Protein AF-A0A452YSL6-F1 (afdb_monomer_lite)

Structure (mmCIF, N/CA/C/O backbone):
data_AF-A0A452YSL6-F1
#
_entry.id   AF-A0A452YSL6-F1
#
loop_
_atom_site.group_PDB
_atom_site.id
_atom_site.type_symbol
_atom_site.label_atom_id
_atom_site.label_alt_id
_atom_site.label_comp_id
_atom_site.label_asym_id
_atom_site.label_entity_id
_atom_site.label_seq_id
_atom_site.pdbx_PDB_ins_code
_atom_site.Cartn_x
_atom_site.Cartn_y
_atom_site.Cartn_z
_atom_site.occupancy
_atom_site.B_iso_or_equiv
_atom_site.auth_seq_id
_atom_site.auth_comp_id
_atom_site.auth_asym_id
_atom_site.auth_atom_id
_atom_site.pdbx_PDB_model_num
ATOM 1 N N . MET A 1 1 ? -1.811 7.901 6.509 1.00 71.75 1 MET A N 1
ATOM 2 C CA . MET A 1 1 ? -1.205 7.554 5.209 1.00 71.75 1 MET A CA 1
ATOM 3 C C . MET A 1 1 ? 0.134 6.885 5.469 1.00 71.75 1 MET A C 1
ATOM 5 O O . MET A 1 1 ? 0.934 7.453 6.204 1.00 71.75 1 MET A O 1
ATOM 9 N N . LEU A 1 2 ? 0.338 5.678 4.944 1.00 81.50 2 LEU A N 1
ATOM 10 C CA . LEU A 1 2 ? 1.592 4.922 5.013 1.00 81.50 2 LEU A CA 1
ATOM 11 C C . LEU A 1 2 ? 2.253 4.947 3.635 1.00 81.50 2 LEU A C 1
ATOM 13 O O . LEU A 1 2 ? 1.576 4.712 2.637 1.00 81.50 2 LEU A O 1
ATOM 17 N N . TRP A 1 3 ? 3.555 5.212 3.586 1.00 82.62 3 TRP A N 1
ATOM 18 C CA . TRP A 1 3 ? 4.352 5.033 2.375 1.00 82.62 3 TRP A CA 1
ATOM 19 C C . TRP A 1 3 ? 5.153 3.740 2.484 1.00 82.62 3 TRP A C 1
ATOM 21 O O . TRP A 1 3 ? 5.796 3.495 3.507 1.00 82.62 3 TRP A O 1
ATOM 31 N N . VAL A 1 4 ? 5.109 2.925 1.434 1.00 82.25 4 VAL A N 1
ATOM 32 C CA . VAL A 1 4 ? 5.846 1.666 1.331 1.00 82.25 4 VAL A CA 1
ATOM 33 C C . VAL A 1 4 ? 6.701 1.724 0.074 1.00 82.25 4 VAL A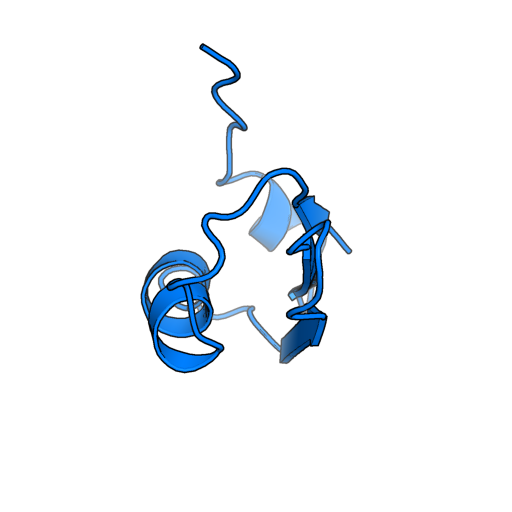 C 1
ATOM 35 O O . VAL A 1 4 ? 6.179 1.800 -1.034 1.00 82.25 4 VAL A O 1
ATOM 38 N N . GLY A 1 5 ? 8.018 1.727 0.253 1.00 83.50 5 GLY A N 1
ATOM 39 C CA . GLY A 1 5 ? 8.983 1.697 -0.843 1.00 83.50 5 GLY A CA 1
ATOM 40 C C . GLY A 1 5 ? 9.605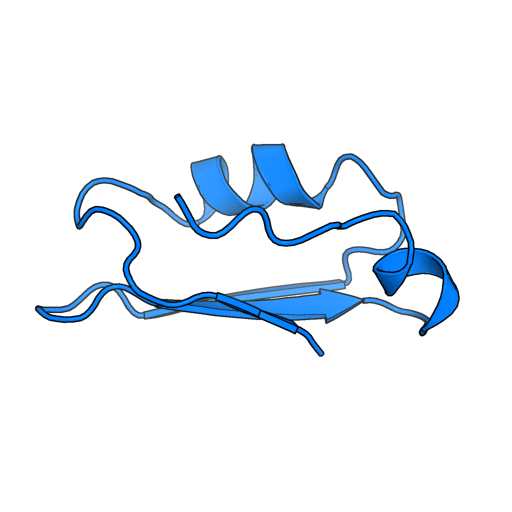 0.321 -1.043 1.00 83.50 5 GLY A C 1
ATOM 41 O O . GLY A 1 5 ? 9.371 -0.596 -0.258 1.00 83.50 5 GLY A O 1
ATOM 42 N N . ASN A 1 6 ? 10.457 0.218 -2.066 1.00 82.31 6 ASN A N 1
ATOM 43 C CA . ASN A 1 6 ? 11.237 -0.984 -2.376 1.00 82.31 6 ASN A CA 1
ATOM 44 C C . ASN A 1 6 ? 10.370 -2.238 -2.577 1.00 82.31 6 ASN A C 1
ATOM 46 O O . ASN A 1 6 ? 10.734 -3.341 -2.166 1.00 82.31 6 ASN A O 1
ATOM 50 N N . LEU A 1 7 ? 9.197 -2.061 -3.183 1.00 78.81 7 LEU A N 1
ATOM 51 C CA . LEU A 1 7 ? 8.368 -3.184 -3.585 1.00 78.81 7 LEU A CA 1
ATOM 52 C C . LEU A 1 7 ? 9.027 -3.878 -4.776 1.00 78.81 7 LEU A C 1
ATOM 54 O O . LEU A 1 7 ? 9.696 -3.248 -5.597 1.00 78.81 7 LEU A O 1
ATOM 58 N N . SER A 1 8 ? 8.850 -5.193 -4.865 1.00 79.88 8 SER A N 1
ATOM 59 C CA . SER A 1 8 ? 9.246 -5.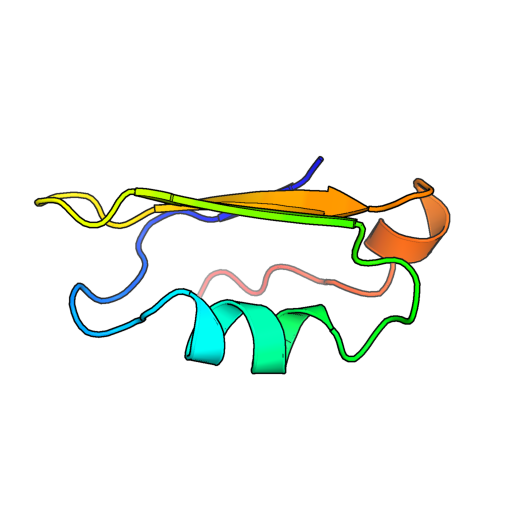907 -6.075 1.00 79.88 8 SER A CA 1
ATOM 60 C C . SER A 1 8 ? 8.399 -5.406 -7.247 1.00 79.88 8 SER A C 1
ATOM 62 O O . SER A 1 8 ? 7.206 -5.158 -7.085 1.00 79.88 8 SER A O 1
ATOM 64 N N . THR A 1 9 ? 8.99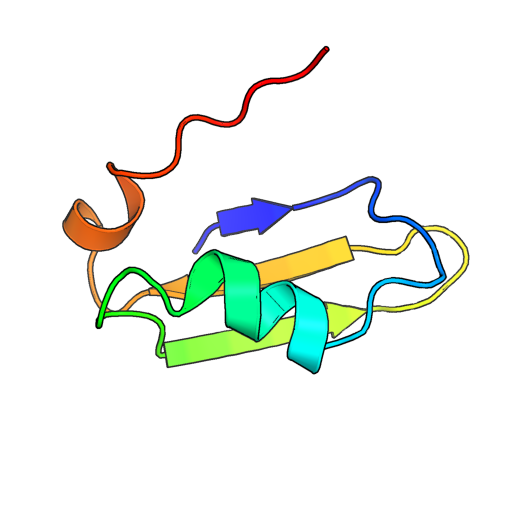7 -5.302 -8.434 1.00 79.19 9 THR A N 1
ATOM 65 C CA . THR A 1 9 ? 8.320 -4.872 -9.672 1.00 79.19 9 THR A CA 1
ATOM 66 C C . THR A 1 9 ? 7.185 -5.802 -10.107 1.00 79.19 9 THR A C 1
ATOM 68 O O . THR A 1 9 ? 6.416 -5.460 -11.000 1.00 79.19 9 THR A O 1
ATOM 71 N N . HIS A 1 10 ? 7.080 -6.981 -9.491 1.00 79.88 10 HIS A N 1
ATOM 72 C CA . HIS A 1 10 ? 6.005 -7.943 -9.718 1.00 79.88 10 HIS A CA 1
ATOM 73 C C . HIS A 1 10 ? 4.801 -7.747 -8.790 1.00 79.88 10 HIS A C 1
ATOM 75 O O . HIS A 1 10 ? 3.786 -8.399 -9.006 1.00 79.88 10 HIS A O 1
ATOM 81 N N . VAL A 1 11 ? 4.909 -6.898 -7.761 1.00 79.81 11 VAL A N 1
ATOM 82 C CA . VAL A 1 11 ? 3.813 -6.637 -6.818 1.00 79.81 11 VAL A CA 1
ATOM 83 C C . VAL A 1 11 ? 2.800 -5.717 -7.487 1.00 79.81 11 VAL A C 1
ATOM 85 O O . VAL A 1 11 ? 3.118 -4.570 -7.809 1.00 79.81 11 VAL A O 1
ATOM 88 N N . GLY A 1 12 ? 1.588 -6.228 -7.685 1.00 80.81 12 GLY A N 1
ATOM 89 C CA . GLY A 1 12 ? 0.455 -5.466 -8.192 1.00 80.81 12 GLY A CA 1
ATOM 90 C C . GLY A 1 12 ? -0.420 -4.885 -7.082 1.00 80.81 12 GLY A C 1
ATOM 91 O O . GLY A 1 12 ? -0.252 -5.172 -5.893 1.00 80.81 12 GLY A O 1
ATOM 92 N N . GLU A 1 13 ? -1.397 -4.074 -7.490 1.00 82.88 13 GLU A N 1
ATOM 93 C CA . GLU A 1 13 ? -2.370 -3.463 -6.577 1.00 82.88 13 GLU A CA 1
ATOM 94 C C . GLU A 1 13 ? -3.159 -4.518 -5.797 1.00 82.88 13 GLU A C 1
ATOM 96 O O . GLU A 1 13 ? -3.386 -4.350 -4.599 1.00 82.88 13 GLU A O 1
ATOM 101 N N . ASP A 1 14 ? -3.507 -5.632 -6.442 1.00 84.88 14 ASP A N 1
ATOM 102 C CA . ASP A 1 14 ? -4.231 -6.739 -5.815 1.00 84.88 14 ASP A CA 1
ATOM 103 C C . ASP A 1 14 ? -3.411 -7.406 -4.700 1.00 84.88 14 ASP A C 1
ATOM 105 O O . ASP A 1 14 ? -3.944 -7.692 -3.626 1.00 84.88 14 ASP A O 1
ATOM 109 N N . ASP A 1 15 ? -2.102 -7.590 -4.906 1.00 83.38 15 ASP A N 1
ATOM 110 C CA . ASP A 1 15 ? -1.197 -8.161 -3.902 1.00 83.38 15 ASP A CA 1
ATOM 111 C C . ASP A 1 15 ? -1.063 -7.229 -2.694 1.00 83.38 15 ASP A C 1
ATOM 113 O O . ASP A 1 15 ? -1.167 -7.655 -1.539 1.00 83.38 15 ASP A O 1
ATOM 117 N N . ALA A 1 16 ? -0.872 -5.931 -2.951 1.00 79.12 16 ALA A N 1
ATOM 118 C CA . ALA A 1 16 ? -0.820 -4.920 -1.903 1.00 79.12 16 ALA A CA 1
ATOM 119 C C . ALA A 1 16 ? -2.153 -4.856 -1.143 1.00 79.12 16 ALA A C 1
ATOM 121 O O . ALA A 1 16 ? -2.172 -4.850 0.088 1.00 79.12 16 ALA A O 1
ATOM 122 N N . THR A 1 17 ? -3.276 -4.885 -1.857 1.00 83.00 17 THR A N 1
ATOM 123 C CA . THR A 1 17 ? -4.614 -4.905 -1.262 1.00 83.00 17 THR A CA 1
ATOM 124 C C . THR A 1 17 ? -4.796 -6.134 -0.386 1.00 83.00 17 THR A C 1
ATOM 126 O O . THR A 1 17 ? -5.239 -5.992 0.747 1.00 83.00 17 THR A O 1
ATOM 129 N N . ALA A 1 18 ? -4.386 -7.324 -0.825 1.00 84.00 18 ALA A N 1
ATOM 130 C CA . ALA A 1 18 ? -4.489 -8.541 -0.022 1.00 84.00 18 ALA A CA 1
ATOM 131 C C . ALA A 1 18 ? -3.716 -8.442 1.309 1.00 84.00 18 ALA A C 1
ATOM 133 O O . ALA A 1 18 ? -4.204 -8.900 2.344 1.00 84.00 18 ALA A O 1
ATOM 134 N N . VAL A 1 19 ? -2.543 -7.800 1.309 1.00 79.69 19 VAL A N 1
ATOM 135 C CA . VAL A 1 19 ? -1.743 -7.568 2.524 1.00 79.69 19 VAL A CA 1
ATOM 136 C C . VAL A 1 19 ? -2.405 -6.531 3.438 1.00 79.69 19 VAL A C 1
ATOM 138 O O . VAL A 1 19 ? -2.517 -6.743 4.651 1.00 79.69 19 VAL A O 1
ATOM 141 N N . PHE A 1 20 ? -2.863 -5.414 2.868 1.00 77.44 20 PHE A N 1
ATOM 142 C CA . PHE A 1 20 ? -3.278 -4.240 3.637 1.00 77.44 20 PHE A CA 1
ATOM 143 C C . PHE A 1 20 ? -4.778 -4.193 3.986 1.00 77.44 20 PHE A C 1
ATOM 145 O O . PHE A 1 20 ? -5.161 -3.545 4.964 1.00 77.44 20 PHE A O 1
ATOM 152 N N . ALA A 1 21 ? -5.628 -4.933 3.269 1.00 77.31 21 ALA A N 1
ATOM 153 C CA . ALA A 1 21 ? -7.074 -5.025 3.508 1.00 77.31 21 ALA A CA 1
ATOM 154 C C . ALA A 1 21 ? -7.441 -5.845 4.755 1.00 77.31 21 ALA A C 1
ATOM 156 O O . ALA A 1 21 ? -8.588 -5.810 5.203 1.00 77.31 21 ALA A O 1
ATOM 157 N N . SER A 1 22 ? -6.476 -6.563 5.345 1.00 69.81 22 SER A N 1
ATOM 158 C CA . SER A 1 22 ? -6.676 -7.335 6.582 1.00 69.81 22 SER A CA 1
ATOM 159 C C . SER A 1 22 ? -7.160 -6.471 7.755 1.00 69.81 22 SER A C 1
ATOM 161 O O . SER A 1 22 ? -7.830 -6.961 8.666 1.00 69.81 22 SER A O 1
ATOM 163 N N . GLN A 1 23 ? -6.901 -5.164 7.701 1.00 64.94 23 GLN A N 1
ATOM 164 C CA . GLN A 1 23 ? -7.466 -4.177 8.607 1.00 64.94 23 GLN A CA 1
ATOM 165 C C . GLN A 1 23 ? -8.595 -3.470 7.856 1.00 64.94 23 GLN A C 1
ATOM 167 O O . GLN A 1 23 ? -8.328 -2.780 6.877 1.00 64.94 23 GLN A O 1
ATOM 172 N N . ARG A 1 24 ? -9.852 -3.654 8.298 1.00 64.62 24 ARG A N 1
ATOM 173 C CA . ARG A 1 24 ? -11.124 -3.134 7.720 1.00 64.62 24 ARG A CA 1
ATOM 174 C C . ARG A 1 24 ? -11.237 -1.596 7.602 1.00 64.62 24 ARG A C 1
ATOM 176 O O . ARG A 1 24 ? -12.322 -1.031 7.658 1.00 64.62 24 ARG A O 1
ATOM 183 N N . ALA A 1 25 ? -10.115 -0.915 7.497 1.00 69.88 25 ALA A N 1
ATOM 184 C CA . ALA A 1 25 ? -9.948 0.518 7.466 1.00 69.88 25 ALA A CA 1
ATOM 185 C C . ALA A 1 25 ? -9.103 0.965 6.267 1.00 69.88 25 ALA A C 1
ATOM 187 O O . ALA A 1 25 ? -8.782 2.144 6.187 1.00 69.88 25 ALA A O 1
ATOM 188 N N . LEU A 1 26 ? -8.722 0.052 5.364 1.00 77.12 26 LEU A N 1
ATOM 189 C CA . LEU A 1 26 ? -8.116 0.408 4.087 1.00 77.12 26 LEU A CA 1
ATOM 190 C C . LEU A 1 26 ? -9.139 1.169 3.233 1.00 77.12 26 LEU A C 1
ATOM 192 O O . LEU A 1 26 ? -10.201 0.634 2.922 1.00 77.12 26 LEU A O 1
ATOM 196 N N . GLU A 1 27 ? -8.812 2.401 2.855 1.00 82.12 27 GLU A N 1
ATOM 197 C CA . GLU A 1 27 ? -9.669 3.229 1.998 1.00 82.12 27 GLU A CA 1
ATOM 198 C C . GLU A 1 27 ? -9.184 3.243 0.552 1.00 82.12 27 GLU A C 1
ATOM 200 O O . GLU A 1 27 ? -9.990 3.220 -0.374 1.00 82.12 27 GLU A O 1
ATOM 205 N N . CYS A 1 28 ? -7.867 3.307 0.351 1.00 81.12 28 CYS A N 1
ATOM 206 C CA . CYS A 1 28 ? -7.275 3.428 -0.973 1.00 81.12 28 CYS A CA 1
ATOM 207 C C . CYS A 1 28 ? -5.816 2.962 -0.963 1.00 81.12 28 CYS A C 1
ATOM 209 O O . CYS A 1 28 ? -5.076 3.227 -0.008 1.00 81.12 28 CYS A O 1
ATOM 211 N N . ILE A 1 29 ? -5.406 2.305 -2.048 1.00 83.38 29 ILE A N 1
ATOM 212 C CA . ILE A 1 29 ? -4.007 2.044 -2.379 1.00 83.38 29 ILE A CA 1
ATOM 213 C C . ILE A 1 29 ? -3.711 2.743 -3.696 1.00 83.38 29 ILE A C 1
ATOM 215 O O . ILE A 1 29 ? -4.436 2.588 -4.670 1.00 83.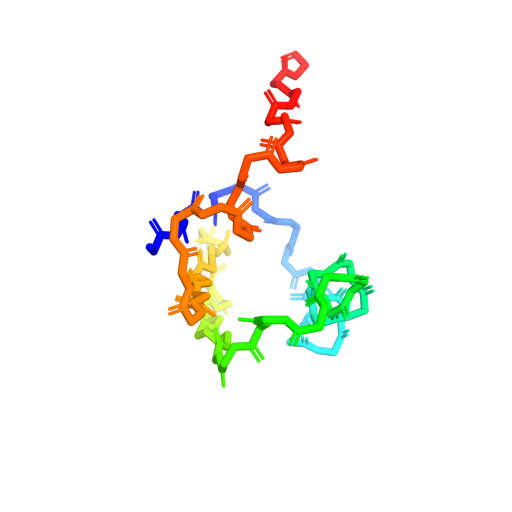38 29 ILE A O 1
ATOM 219 N N . ILE A 1 30 ? -2.632 3.514 -3.715 1.00 83.12 30 ILE A N 1
ATOM 220 C CA . ILE A 1 30 ? -2.085 4.094 -4.936 1.00 83.12 30 ILE A CA 1
ATOM 221 C C . ILE A 1 30 ? -0.738 3.426 -5.149 1.00 83.12 30 ILE A C 1
ATOM 223 O O . ILE A 1 30 ? 0.209 3.687 -4.402 1.00 83.12 30 ILE A O 1
ATOM 227 N N . MET A 1 31 ? -0.666 2.544 -6.142 1.00 82.06 31 MET A N 1
ATOM 228 C CA . MET A 1 31 ? 0.585 1.923 -6.552 1.00 82.06 31 MET A CA 1
ATOM 229 C C . MET A 1 31 ? 1.242 2.716 -7.668 1.00 82.06 31 MET A C 1
ATOM 231 O O . MET A 1 31 ? 0.587 3.214 -8.582 1.00 82.06 31 MET A O 1
ATOM 235 N N . HIS A 1 32 ? 2.560 2.787 -7.601 1.00 78.25 32 HIS A N 1
ATOM 236 C CA . HIS A 1 32 ? 3.394 3.290 -8.667 1.00 78.25 32 HIS A CA 1
ATOM 237 C C . HIS A 1 32 ? 4.418 2.206 -8.994 1.00 78.25 32 HIS A C 1
ATOM 239 O O . HIS A 1 32 ? 5.261 1.857 -8.171 1.00 78.25 32 HIS A O 1
ATOM 245 N N . THR A 1 33 ? 4.269 1.606 -10.172 1.00 65.88 33 THR A N 1
ATOM 246 C CA . THR A 1 33 ? 5.008 0.419 -10.616 1.00 65.88 33 THR A CA 1
ATOM 247 C C . THR A 1 33 ? 5.964 0.798 -11.742 1.00 65.88 33 THR A C 1
ATOM 249 O O . THR A 1 33 ? 5.735 0.527 -12.918 1.00 65.88 33 THR A O 1
ATOM 252 N N . ASP A 1 34 ? 7.054 1.469 -11.380 1.00 69.44 34 ASP A N 1
ATOM 253 C CA . ASP A 1 34 ? 8.181 1.741 -12.273 1.00 69.44 34 ASP A CA 1
ATOM 254 C C . ASP A 1 34 ? 9.476 1.106 -11.723 1.00 69.44 34 ASP A C 1
ATOM 256 O O . ASP A 1 34 ? 9.437 0.167 -10.919 1.00 69.44 34 ASP A O 1
ATOM 260 N N . SER A 1 35 ? 10.642 1.604 -12.147 1.00 66.88 35 SER A N 1
ATOM 261 C CA . SER A 1 35 ? 11.959 1.182 -11.643 1.00 66.88 35 SER A CA 1
ATOM 262 C C . SER A 1 35 ? 12.122 1.281 -10.118 1.00 66.88 35 SER A C 1
ATOM 264 O O . SER A 1 35 ? 13.026 0.652 -9.568 1.00 66.88 35 SER A O 1
ATOM 266 N N . HIS A 1 36 ? 11.257 2.026 -9.428 1.00 66.00 36 HIS A N 1
ATOM 267 C CA . HIS A 1 36 ? 11.210 2.135 -7.975 1.00 66.00 36 HIS A CA 1
ATOM 268 C C . HIS A 1 36 ? 9.793 1.878 -7.470 1.00 66.00 36 HIS A C 1
ATOM 270 O O . HIS A 1 36 ? 9.157 2.770 -6.914 1.00 66.00 36 HIS A O 1
ATOM 276 N N . SER A 1 37 ? 9.324 0.638 -7.631 1.00 78.19 37 SER A N 1
ATOM 277 C CA . SER A 1 37 ? 7.968 0.263 -7.238 1.00 78.19 37 SER A CA 1
ATOM 278 C C . SER A 1 37 ? 7.678 0.617 -5.771 1.00 78.19 37 SER A C 1
ATOM 280 O O . SER A 1 37 ? 8.390 0.218 -4.840 1.00 78.19 37 SER A O 1
ATOM 282 N N . ASN A 1 38 ? 6.642 1.423 -5.569 1.00 82.25 38 ASN A N 1
ATOM 283 C CA . ASN A 1 38 ? 6.245 1.986 -4.286 1.00 82.25 38 ASN A CA 1
ATOM 284 C C . ASN A 1 38 ? 4.720 2.158 -4.210 1.00 82.25 38 ASN A C 1
ATOM 286 O O . ASN A 1 38 ? 4.014 2.172 -5.217 1.00 82.25 38 ASN A O 1
ATOM 290 N N . ALA A 1 39 ? 4.196 2.241 -2.988 1.00 84.06 39 ALA A N 1
ATOM 291 C CA . ALA A 1 39 ? 2.769 2.346 -2.728 1.00 84.06 39 ALA A CA 1
ATOM 292 C C . ALA A 1 39 ? 2.461 3.363 -1.629 1.00 84.06 39 ALA A C 1
ATOM 294 O O . ALA A 1 39 ? 3.163 3.460 -0.616 1.00 84.06 39 ALA A O 1
ATOM 295 N N . PHE A 1 40 ? 1.364 4.087 -1.816 1.00 84.50 40 PHE A N 1
ATOM 296 C CA . PHE A 1 40 ? 0.742 4.920 -0.798 1.00 84.50 40 PHE A CA 1
ATOM 297 C C . PHE A 1 40 ? -0.548 4.261 -0.338 1.00 84.50 40 PHE A C 1
ATOM 299 O O . PHE A 1 40 ? -1.415 3.943 -1.147 1.00 84.50 40 PHE A O 1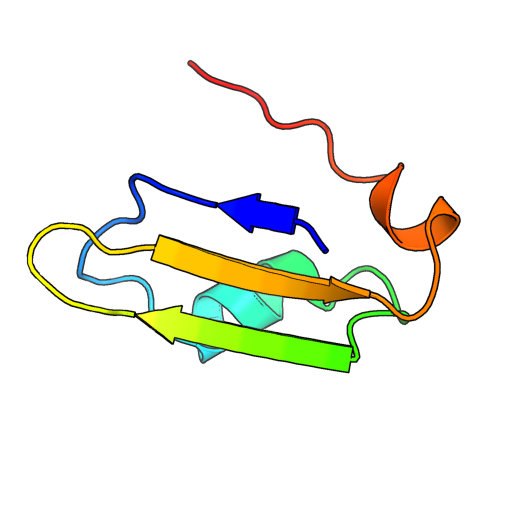
ATOM 306 N N . ILE A 1 41 ? -0.672 4.071 0.971 1.00 84.88 41 ILE A N 1
ATOM 307 C CA . ILE A 1 41 ? -1.806 3.381 1.577 1.00 84.88 41 ILE A CA 1
ATOM 308 C C . ILE A 1 41 ? -2.535 4.365 2.484 1.00 84.88 41 ILE A C 1
ATOM 310 O O . ILE A 1 41 ? -1.961 4.919 3.436 1.00 84.88 41 ILE A O 1
ATOM 314 N N . LEU A 1 42 ? -3.808 4.600 2.183 1.00 83.69 42 LEU A N 1
ATOM 315 C CA . LEU A 1 42 ? -4.696 5.414 2.996 1.00 83.69 42 LEU A CA 1
ATOM 316 C C . LEU A 1 42 ? -5.558 4.515 3.875 1.00 83.69 42 LEU A C 1
ATOM 318 O O . LEU A 1 42 ? -6.182 3.564 3.408 1.00 83.69 42 LEU A O 1
ATOM 322 N N . TYR A 1 43 ? -5.580 4.867 5.157 1.00 82.81 43 TYR A N 1
ATOM 323 C CA . TYR A 1 43 ? -6.448 4.260 6.150 1.00 82.81 43 TYR A CA 1
ATOM 324 C C . TYR A 1 43 ? -7.396 5.316 6.703 1.00 82.81 43 TYR A C 1
ATOM 326 O O . TYR A 1 43 ? -6.980 6.464 6.888 1.00 82.81 43 TYR A O 1
ATOM 334 N N . SER A 1 44 ? -8.608 4.895 7.056 1.00 82.81 44 SER A N 1
ATOM 335 C CA . SER A 1 44 ? -9.662 5.751 7.610 1.00 82.81 44 SER A CA 1
ATOM 336 C C . SER A 1 44 ? -9.333 6.331 8.988 1.00 82.81 44 SER A C 1
ATOM 338 O O . SER A 1 44 ? -9.938 7.312 9.421 1.00 82.81 44 SER A O 1
ATOM 340 N N . SER A 1 45 ? -8.364 5.754 9.707 1.00 79.75 45 SER A N 1
ATOM 341 C CA . SER A 1 45 ? -7.910 6.270 10.998 1.00 79.75 45 SER A CA 1
ATOM 342 C C . SER A 1 45 ? -6.453 5.921 11.300 1.00 79.75 45 SER A C 1
ATOM 344 O O . SER A 1 45 ? -5.849 5.023 10.713 1.00 79.75 45 SER A O 1
ATOM 346 N N . LEU A 1 46 ? -5.873 6.635 12.266 1.00 75.38 46 LEU A N 1
ATOM 347 C CA . LEU A 1 46 ? -4.508 6.384 12.730 1.00 75.38 46 LEU A CA 1
ATOM 348 C C . LEU A 1 46 ? -4.400 5.090 13.556 1.00 75.38 46 LEU A C 1
ATOM 350 O O . LEU A 1 46 ? -3.335 4.481 13.614 1.00 75.38 46 LEU A O 1
ATOM 354 N N . GLU A 1 47 ? -5.497 4.641 14.172 1.00 77.69 47 GLU A N 1
ATOM 355 C CA . GLU A 1 47 ? -5.550 3.376 14.915 1.00 77.69 47 GLU A CA 1
ATOM 356 C C . GLU A 1 47 ? -5.418 2.169 13.986 1.00 77.69 47 GLU A C 1
ATOM 358 O O . GLU A 1 47 ? -4.695 1.230 14.308 1.00 77.69 47 GLU A O 1
ATOM 363 N N . ALA A 1 48 ? -6.001 2.255 12.789 1.00 73.62 48 ALA A N 1
ATOM 364 C CA . ALA A 1 48 ? -5.825 1.278 11.719 1.00 73.62 48 ALA A CA 1
ATOM 365 C C . ALA A 1 48 ? -4.400 1.228 11.139 1.00 73.62 48 ALA A C 1
ATOM 367 O O . ALA A 1 48 ? -4.052 0.319 10.398 1.00 73.62 48 ALA A O 1
ATOM 368 N N . LEU A 1 49 ? -3.546 2.200 11.462 1.00 72.12 49 LEU A N 1
ATOM 369 C CA . LEU A 1 49 ? -2.135 2.155 11.084 1.00 72.12 49 LEU A CA 1
ATOM 370 C C . LEU A 1 49 ? -1.304 1.348 12.094 1.00 72.12 49 LEU A C 1
ATOM 372 O O . LEU A 1 49 ? -0.289 0.753 11.737 1.00 72.12 49 LEU A O 1
ATOM 376 N N . ARG A 1 50 ? -1.713 1.339 13.371 1.00 70.62 50 ARG A N 1
ATOM 377 C CA . ARG A 1 50 ? -0.904 0.839 14.499 1.00 70.62 50 ARG A CA 1
ATOM 378 C C . ARG A 1 50 ? -0.654 -0.669 14.465 1.00 70.62 50 ARG A C 1
ATOM 380 O O . ARG A 1 50 ? 0.269 -1.128 15.131 1.00 70.62 50 ARG A O 1
ATOM 387 N N . GLY A 1 51 ? -1.432 -1.430 13.694 1.00 65.25 51 GLY A N 1
ATOM 388 C CA . GLY A 1 51 ? -1.217 -2.867 13.507 1.00 65.25 51 GLY A CA 1
ATOM 389 C C . GLY A 1 51 ? -0.082 -3.219 12.536 1.00 65.25 51 GLY A C 1
ATOM 390 O O . GLY A 1 51 ? 0.328 -4.376 12.494 1.00 65.25 51 GLY A O 1
ATOM 391 N N . TYR A 1 52 ? 0.453 -2.256 11.776 1.00 64.50 52 TYR A N 1
ATOM 392 C CA . TYR A 1 52 ? 1.561 -2.493 10.849 1.00 64.50 52 TYR A CA 1
ATOM 393 C C . TYR A 1 52 ? 2.893 -2.083 11.475 1.00 64.50 52 TYR A C 1
ATOM 395 O O . TYR A 1 52 ? 3.227 -0.903 11.572 1.00 64.50 52 TYR A O 1
ATOM 403 N N . LYS A 1 53 ? 3.691 -3.076 11.876 1.00 58.44 53 LYS A N 1
ATOM 404 C CA . LYS A 1 53 ? 5.104 -2.874 12.203 1.00 58.44 53 LYS A CA 1
ATOM 405 C C . LYS A 1 53 ? 5.912 -3.113 10.932 1.00 58.44 53 LYS A C 1
ATOM 407 O O . LYS A 1 53 ? 6.014 -4.247 10.478 1.00 58.44 53 LYS A O 1
ATOM 412 N N . VAL A 1 54 ? 6.465 -2.050 10.351 1.00 54.28 54 VAL A N 1
ATOM 413 C CA . VAL A 1 54 ? 7.405 -2.174 9.230 1.00 54.28 54 VAL A CA 1
ATOM 414 C C . VAL A 1 54 ? 8.658 -2.872 9.763 1.00 54.28 54 VAL A C 1
ATOM 416 O O . VAL A 1 54 ? 9.412 -2.292 10.542 1.00 54.28 54 VAL A O 1
ATOM 419 N N . VAL A 1 55 ? 8.842 -4.142 9.405 1.00 47.62 55 VAL A N 1
ATOM 420 C CA . VAL A 1 55 ? 10.087 -4.873 9.655 1.00 47.62 55 VAL A CA 1
ATOM 421 C C . VAL A 1 55 ? 10.987 -4.600 8.458 1.00 47.62 55 VAL A C 1
ATOM 423 O O . VAL A 1 55 ? 10.737 -5.111 7.371 1.00 47.62 55 VAL A O 1
ATOM 426 N N . ILE A 1 56 ? 11.982 -3.737 8.649 1.00 43.00 56 ILE A N 1
ATOM 427 C CA . ILE A 1 56 ? 13.053 -3.526 7.672 1.00 43.00 56 ILE A CA 1
ATOM 428 C C . ILE A 1 56 ? 14.110 -4.606 7.970 1.00 43.00 56 ILE A C 1
ATOM 430 O O . ILE A 1 56 ? 14.615 -4.600 9.097 1.00 43.00 56 ILE A O 1
ATOM 434 N N . PRO A 1 57 ? 14.365 -5.567 7.061 1.00 48.12 57 PRO A N 1
ATOM 435 C CA . PRO A 1 57 ? 15.417 -6.570 7.234 1.00 48.12 57 PRO A CA 1
ATOM 436 C C . PRO A 1 57 ? 16.824 -5.963 7.181 1.00 48.12 57 PRO A C 1
ATOM 438 O O . PRO A 1 57 ? 17.004 -4.919 6.511 1.00 48.12 57 PRO A O 1
#

Foldseek 3Di:
DDKFKDDDLPDDPVNVCVVLVVQVFWDDKDWDRDPITMIDTDGNDPVSVVVDDPDDD

Secondary structure (DSSP, 8-state):
-EEE----TT--HHHHHHHHTTSTTEEEEEEE-STT-EEEEEESSSGGGTT------

Radius of gyration: 11.03 Å; chains: 1; bounding box: 26×16×27 Å

Organism: Aegilops tauschii subsp. strangulata (NCBI:txid200361)

InterPro domains:
  IPR035979 RNA-binding domain superfamily [SSF54928] (2-48)

Sequence (57 aa):
MLWVGNLSTHVGEDDATAVFASQRALECIIMHTDSHSNAFILYSSLEALRGYKVVIP

pLDDT: mean 75.3, std 9.96, range [43.0, 84.88]